Protein AF-A0A5K1FIF7-F1 (afdb_monomer_lite)

Foldseek 3Di:
DPPPPDDPVVVVVVCVVVVVVVVVVLVVLQVLQQVLVLLLVLLVCVVVVNNVCNVVPDRDDDDSVDSDPVVSVVSVVSSVVSVVVD

Sequence (86 aa):
PEKTTGTIKEQLAAIAPALEELWKQKQERIEEFADVQSQIQKICGEISGNLHISDQMETPKVDENDLSLKKLDEFHSQLQELQKEK

Radius of gyration: 19.74 Å; chains: 1; bounding box: 40×35×51 Å

pLDDT: mean 87.84, std 13.3, range [44.09, 98.12]

Structure (mmCIF, N/CA/C/O backbone):
data_AF-A0A5K1FIF7-F1
#
_entry.id   AF-A0A5K1FIF7-F1
#
loop_
_atom_site.group_PDB
_atom_site.id
_atom_site.type_symbol
_atom_site.label_atom_id
_atom_site.label_alt_id
_atom_site.label_comp_id
_atom_site.label_asym_id
_atom_site.label_entity_id
_atom_site.label_seq_id
_atom_site.pdbx_PDB_ins_code
_atom_site.Cartn_x
_atom_site.Cartn_y
_atom_site.Cartn_z
_atom_site.occupancy
_atom_site.B_iso_or_equiv
_atom_site.auth_seq_id
_atom_site.auth_comp_id
_atom_site.auth_asym_id
_atom_site.auth_atom_id
_atom_site.pdbx_PDB_model_num
ATOM 1 N N . PRO A 1 1 ? -17.452 21.384 20.905 1.00 44.09 1 PRO A N 1
ATOM 2 C CA . PRO A 1 1 ? -17.146 20.348 21.915 1.00 44.09 1 PRO A CA 1
ATOM 3 C C . PRO A 1 1 ? -18.120 19.175 21.778 1.00 44.09 1 PRO A C 1
ATOM 5 O O . PRO A 1 1 ? -19.279 19.299 22.171 1.00 44.09 1 PRO A O 1
ATOM 8 N N . GLU A 1 2 ? -17.673 18.074 21.174 1.00 50.59 2 GLU A N 1
ATOM 9 C CA . GLU A 1 2 ? -18.428 16.820 21.190 1.00 50.59 2 GLU A CA 1
ATOM 10 C C . GLU A 1 2 ? -18.536 16.349 22.639 1.00 50.59 2 GLU A C 1
ATOM 12 O O . GLU A 1 2 ? -17.565 15.934 23.266 1.00 50.59 2 GLU A O 1
ATOM 17 N N . LYS A 1 3 ? -19.724 16.516 23.219 1.00 58.03 3 LYS A N 1
ATOM 18 C CA . LYS A 1 3 ? -20.042 15.931 24.514 1.00 58.03 3 LYS A CA 1
ATOM 19 C C . LYS A 1 3 ? -20.390 14.477 24.237 1.00 58.03 3 LYS A C 1
ATOM 21 O O . LYS A 1 3 ? -21.499 14.200 23.798 1.00 58.03 3 LYS A O 1
ATOM 26 N N . THR A 1 4 ? -19.449 13.564 24.460 1.00 63.75 4 THR A N 1
ATOM 27 C CA . THR A 1 4 ? -19.711 12.120 24.431 1.00 63.75 4 THR A CA 1
ATOM 28 C C . THR A 1 4 ? -20.642 11.778 25.597 1.00 63.75 4 THR A C 1
ATOM 30 O O . THR A 1 4 ? -20.210 11.486 26.711 1.00 63.75 4 THR A O 1
ATOM 33 N N . THR A 1 5 ? -21.948 11.918 25.387 1.00 71.94 5 THR A N 1
ATOM 34 C CA . THR A 1 5 ? -22.968 11.525 26.358 1.00 71.94 5 THR A CA 1
ATOM 35 C C . THR A 1 5 ? -23.186 10.021 26.238 1.00 71.94 5 THR A C 1
ATOM 37 O O . THR A 1 5 ? -23.719 9.564 25.233 1.00 71.94 5 THR A O 1
ATOM 40 N N . GLY A 1 6 ? -22.740 9.256 27.233 1.00 78.00 6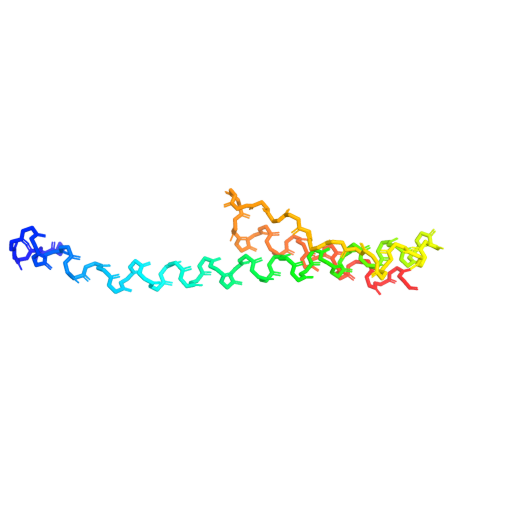 GLY A N 1
ATOM 41 C CA . GLY A 1 6 ? -22.885 7.799 27.269 1.00 78.00 6 GLY A CA 1
ATOM 42 C C . GLY A 1 6 ? -21.821 7.137 28.140 1.00 78.00 6 GLY A C 1
ATOM 43 O O . GLY A 1 6 ? -20.768 7.718 28.414 1.00 78.00 6 GLY A O 1
ATOM 44 N N . THR A 1 7 ? -22.095 5.919 28.589 1.00 90.94 7 THR A N 1
ATOM 45 C CA . THR A 1 7 ? -21.143 5.039 29.274 1.00 90.94 7 THR A CA 1
ATOM 46 C C . THR A 1 7 ? -19.939 4.723 28.381 1.00 90.94 7 THR A C 1
ATOM 48 O O . THR A 1 7 ? -20.017 4.795 27.156 1.00 90.94 7 THR A O 1
ATOM 51 N N . ILE A 1 8 ? -18.823 4.294 28.978 1.00 89.69 8 ILE A N 1
ATOM 52 C CA . ILE A 1 8 ? -17.624 3.854 28.235 1.00 89.69 8 ILE A CA 1
ATOM 53 C C . ILE A 1 8 ? -17.976 2.777 27.192 1.00 89.69 8 ILE A C 1
ATOM 55 O O . ILE A 1 8 ? -17.433 2.777 26.091 1.00 89.69 8 ILE A O 1
ATOM 59 N N . LYS A 1 9 ? -18.926 1.886 27.509 1.00 91.38 9 LYS A N 1
ATOM 60 C CA . LYS A 1 9 ? -19.400 0.838 26.595 1.00 91.38 9 LYS A CA 1
ATOM 61 C C . LYS A 1 9 ? -20.097 1.415 25.360 1.00 91.38 9 LYS A C 1
ATOM 63 O O . LYS A 1 9 ? -19.862 0.935 24.257 1.00 91.38 9 LYS A O 1
ATOM 68 N N . GLU A 1 10 ? -20.943 2.425 25.540 1.00 91.12 10 GLU A N 1
ATOM 69 C CA . GLU A 1 10 ? -21.641 3.092 24.432 1.00 91.12 10 GLU A CA 1
ATOM 70 C C . GLU A 1 10 ? -20.666 3.889 23.564 1.00 91.12 10 GLU A C 1
ATOM 72 O O . GLU A 1 10 ? -20.762 3.846 22.342 1.00 91.12 10 GLU A O 1
ATOM 77 N N . GLN A 1 11 ? -19.678 4.545 24.178 1.00 90.62 11 GLN A N 1
ATOM 78 C CA . GLN A 1 11 ? -18.622 5.245 23.444 1.00 90.62 11 GLN A CA 1
ATOM 79 C C . GLN A 1 11 ? -17.763 4.273 22.621 1.00 90.62 11 GLN A C 1
ATOM 81 O O . GLN A 1 11 ? -17.470 4.552 21.463 1.00 90.62 11 GLN A O 1
ATOM 86 N N . LEU A 1 12 ? -17.418 3.104 23.176 1.00 90.00 12 LEU A N 1
ATOM 87 C CA . LEU A 1 12 ? -16.686 2.059 22.452 1.00 90.00 12 LEU A CA 1
ATOM 88 C C . LEU A 1 12 ? -17.490 1.523 21.257 1.00 90.00 12 LEU A C 1
ATOM 90 O O . LEU A 1 12 ? -16.948 1.360 20.166 1.00 90.00 12 LEU A O 1
ATOM 94 N N . ALA A 1 13 ? -18.789 1.283 21.450 1.00 90.75 13 ALA A N 1
ATOM 95 C CA . ALA A 1 13 ? -19.675 0.846 20.375 1.00 90.75 13 ALA A CA 1
ATOM 96 C C . ALA A 1 13 ? -19.829 1.913 19.278 1.00 90.75 13 ALA A C 1
ATOM 98 O O . ALA A 1 13 ? -19.937 1.567 18.107 1.00 90.75 13 ALA A O 1
ATOM 99 N N . ALA A 1 14 ? -19.804 3.198 19.642 1.00 91.81 14 ALA A N 1
ATOM 100 C CA . ALA A 1 14 ? -19.910 4.298 18.688 1.00 91.81 14 ALA A CA 1
ATOM 101 C C . ALA A 1 14 ? -18.663 4.453 17.797 1.00 91.81 14 ALA A C 1
ATOM 103 O O . ALA A 1 14 ? -18.801 4.855 16.644 1.00 91.81 14 ALA A O 1
ATOM 104 N N . ILE A 1 15 ? -17.462 4.127 18.296 1.00 92.75 15 ILE A N 1
ATOM 105 C CA . ILE A 1 15 ? -16.217 4.232 17.511 1.00 92.75 15 ILE A CA 1
ATOM 106 C C . ILE A 1 15 ? -15.905 2.984 16.676 1.00 92.75 15 ILE A C 1
ATOM 108 O O . ILE A 1 15 ? -15.140 3.082 15.718 1.00 92.75 15 ILE A O 1
ATOM 112 N N . ALA A 1 16 ? -16.481 1.824 17.012 1.00 93.75 16 ALA A N 1
ATOM 113 C CA . ALA A 1 16 ? -16.198 0.563 16.324 1.00 93.75 16 ALA A CA 1
ATOM 114 C C . ALA A 1 16 ? -16.418 0.628 14.794 1.00 93.75 16 ALA A C 1
ATOM 116 O O . ALA A 1 16 ? -15.503 0.233 14.074 1.00 93.75 16 ALA A O 1
ATOM 117 N N . PRO A 1 17 ? -17.516 1.216 14.268 1.00 95.69 17 PRO A N 1
ATOM 118 C CA . PRO A 1 17 ? -17.716 1.320 12.819 1.00 95.69 17 PRO A CA 1
ATOM 119 C C . PRO A 1 17 ? -16.643 2.164 12.119 1.00 95.69 17 PRO A C 1
ATOM 121 O O . PRO A 1 17 ? -16.206 1.833 11.022 1.00 95.69 17 PRO A O 1
ATOM 124 N N . ALA A 1 18 ? -16.189 3.249 12.757 1.00 95.94 18 ALA A N 1
ATOM 125 C CA . ALA A 1 18 ? -15.137 4.095 12.198 1.00 95.94 18 ALA A CA 1
ATOM 126 C C . ALA A 1 18 ? -13.785 3.367 12.175 1.00 95.94 18 ALA A C 1
ATOM 128 O O . ALA A 1 18 ? -13.018 3.524 11.231 1.00 95.94 18 ALA A O 1
ATOM 129 N N . LEU A 1 19 ? -13.495 2.551 13.192 1.00 96.25 19 LEU A N 1
ATOM 130 C CA . LEU A 1 19 ? -12.277 1.746 13.234 1.00 96.25 19 LEU A CA 1
ATOM 131 C C . LEU A 1 19 ? -12.276 0.646 12.161 1.00 96.25 19 LEU A C 1
ATOM 133 O O . LEU A 1 19 ? -11.257 0.448 11.503 1.00 96.25 19 LEU A O 1
ATOM 137 N N . GLU A 1 20 ? -13.410 -0.029 11.958 1.00 97.12 20 GLU A N 1
ATOM 138 C CA . GLU A 1 20 ? -13.585 -1.024 10.890 1.00 97.12 20 GLU A CA 1
ATOM 139 C C . GLU A 1 20 ? -13.362 -0.408 9.503 1.00 97.12 20 GLU A C 1
ATOM 141 O O . GLU A 1 20 ? -12.625 -0.964 8.687 1.00 97.12 20 GLU A O 1
ATOM 146 N N . GLU A 1 21 ? -13.927 0.776 9.262 1.00 97.50 21 GLU A N 1
ATOM 147 C CA . GLU A 1 21 ? -13.719 1.516 8.017 1.00 97.50 21 GLU A CA 1
ATOM 148 C C . GLU A 1 21 ? -12.247 1.920 7.829 1.00 97.50 21 GLU A C 1
ATOM 150 O O . GLU A 1 21 ? -11.691 1.747 6.746 1.00 97.50 21 GLU A O 1
ATOM 155 N N . LEU A 1 22 ? -11.568 2.383 8.885 1.00 96.62 22 LEU A N 1
ATOM 156 C CA . LEU A 1 22 ? -10.142 2.721 8.816 1.00 96.62 22 LEU A CA 1
ATOM 157 C C . LEU A 1 22 ? -9.263 1.500 8.509 1.00 96.62 22 LEU A C 1
ATOM 159 O O . LEU A 1 22 ? -8.279 1.625 7.779 1.00 96.62 22 LEU A O 1
ATOM 163 N N . TRP A 1 23 ? -9.602 0.316 9.025 1.00 96.50 23 TRP A N 1
ATOM 164 C CA . TRP A 1 23 ? -8.900 -0.917 8.660 1.00 96.50 23 TRP A CA 1
ATOM 165 C C . TRP A 1 23 ? -9.124 -1.303 7.202 1.00 96.50 23 TRP A C 1
ATOM 167 O O . TRP A 1 23 ? -8.165 -1.689 6.533 1.00 96.50 23 TRP A O 1
ATOM 177 N N . LYS A 1 24 ? -10.351 -1.151 6.691 1.00 97.69 24 LYS A N 1
ATOM 178 C CA . LYS A 1 24 ? -10.655 -1.381 5.275 1.00 97.69 24 LYS A CA 1
ATOM 179 C C . LYS A 1 24 ? -9.857 -0.437 4.376 1.00 97.69 24 LYS A C 1
ATOM 181 O O . LYS A 1 24 ? -9.176 -0.899 3.469 1.00 97.69 24 LYS A O 1
ATOM 186 N N . GLN A 1 25 ? -9.856 0.858 4.685 1.00 96.88 25 GLN A N 1
ATOM 187 C CA . GLN A 1 25 ? -9.086 1.861 3.942 1.00 96.88 25 GLN A CA 1
ATOM 188 C C . GLN A 1 25 ? -7.580 1.590 3.991 1.00 96.88 25 GLN A C 1
ATOM 190 O O . GLN A 1 25 ? -6.887 1.754 2.988 1.00 96.88 25 GLN A O 1
ATOM 195 N N . LYS A 1 26 ? -7.058 1.146 5.144 1.00 96.62 26 LYS A N 1
ATOM 196 C CA . LYS A 1 26 ? -5.653 0.739 5.261 1.00 96.62 26 LYS A CA 1
ATOM 197 C C . LYS A 1 26 ? -5.343 -0.429 4.321 1.00 96.62 26 LYS A C 1
ATOM 199 O O . LYS A 1 26 ? -4.334 -0.382 3.627 1.00 96.62 26 LYS A O 1
ATOM 204 N N . GLN A 1 27 ? -6.196 -1.452 4.299 1.00 96.69 27 GLN A N 1
ATOM 205 C CA . GLN A 1 27 ? -6.010 -2.629 3.453 1.00 96.69 27 GLN A CA 1
ATOM 206 C C . GLN A 1 27 ? -6.054 -2.270 1.962 1.00 96.69 27 GLN A C 1
ATOM 208 O O . GLN A 1 27 ? -5.151 -2.650 1.223 1.00 96.69 27 GLN A O 1
ATOM 213 N N . GLU A 1 28 ? -7.037 -1.468 1.545 1.00 97.12 28 GLU A N 1
ATOM 214 C CA . GLU A 1 28 ? -7.132 -0.955 0.171 1.00 97.12 28 GLU A CA 1
ATOM 215 C C . GLU A 1 28 ? -5.866 -0.181 -0.222 1.00 97.12 28 GLU A C 1
ATOM 217 O O . GLU A 1 28 ? -5.323 -0.374 -1.309 1.00 97.12 28 GLU A O 1
ATOM 222 N N . ARG A 1 29 ? -5.331 0.645 0.687 1.00 97.19 29 ARG A N 1
ATOM 223 C CA . ARG A 1 29 ? -4.097 1.393 0.429 1.00 97.19 29 ARG A CA 1
ATOM 224 C C . ARG A 1 29 ? -2.874 0.483 0.311 1.00 97.19 29 ARG A C 1
ATOM 226 O O . ARG A 1 29 ? -2.007 0.753 -0.509 1.00 97.19 29 ARG A O 1
ATOM 233 N N . ILE A 1 30 ? -2.789 -0.595 1.090 1.00 96.56 30 ILE A N 1
ATOM 234 C CA . ILE A 1 30 ? -1.706 -1.585 0.956 1.00 96.56 30 ILE A CA 1
ATOM 235 C C . ILE A 1 30 ? -1.758 -2.256 -0.419 1.00 96.56 30 ILE A C 1
ATOM 237 O O . ILE A 1 30 ? -0.722 -2.400 -1.065 1.00 96.56 30 ILE A O 1
ATOM 241 N N . GLU A 1 31 ? -2.948 -2.639 -0.877 1.00 96.31 31 GLU A N 1
ATOM 242 C CA . GLU A 1 31 ? -3.139 -3.261 -2.193 1.00 96.31 31 GLU A CA 1
ATOM 243 C C . GLU A 1 31 ? -2.735 -2.314 -3.330 1.00 96.31 31 GLU A C 1
ATOM 245 O O . GLU A 1 31 ? -2.018 -2.721 -4.242 1.00 96.31 31 GLU A O 1
ATOM 250 N N . GLU A 1 32 ? -3.105 -1.036 -3.231 1.00 96.88 32 GLU A N 1
ATOM 251 C CA . GLU A 1 32 ? -2.719 0.006 -4.188 1.00 96.88 32 GLU A CA 1
ATOM 252 C C . GLU A 1 32 ? -1.192 0.189 -4.261 1.00 96.88 32 GLU A C 1
ATOM 254 O O . GLU A 1 32 ? -0.610 0.206 -5.346 1.00 96.88 32 GLU A O 1
ATOM 259 N N . PHE A 1 33 ? -0.511 0.245 -3.112 1.00 97.38 33 PHE A N 1
ATOM 260 C CA . PHE A 1 33 ? 0.953 0.304 -3.071 1.00 97.38 33 PHE A CA 1
ATOM 261 C C . PHE A 1 33 ? 1.601 -0.935 -3.699 1.00 97.38 33 PHE A C 1
ATOM 263 O O . PHE A 1 33 ? 2.560 -0.803 -4.465 1.00 97.38 33 PHE A O 1
ATOM 270 N N . ALA A 1 34 ? 1.095 -2.129 -3.379 1.00 95.50 34 ALA A N 1
ATOM 271 C CA . ALA A 1 34 ? 1.633 -3.381 -3.900 1.00 95.50 34 ALA A CA 1
ATOM 272 C C . ALA A 1 34 ? 1.526 -3.443 -5.430 1.00 95.50 34 ALA A C 1
ATOM 274 O O . ALA A 1 34 ? 2.482 -3.843 -6.099 1.00 95.50 34 ALA A O 1
ATOM 275 N N . ASP A 1 35 ? 0.393 -3.004 -5.981 1.00 95.62 35 ASP A N 1
ATOM 276 C CA . ASP A 1 35 ? 0.161 -2.960 -7.422 1.00 95.62 35 ASP A CA 1
ATOM 277 C C . ASP A 1 35 ? 1.148 -2.017 -8.128 1.00 95.62 35 ASP A C 1
ATOM 279 O O . ASP A 1 35 ? 1.881 -2.441 -9.025 1.00 95.62 35 ASP A O 1
ATOM 283 N N . VAL A 1 36 ? 1.260 -0.763 -7.673 1.00 96.19 36 VAL A N 1
ATOM 284 C CA . VAL A 1 36 ? 2.165 0.224 -8.290 1.00 96.19 36 VAL A CA 1
ATOM 285 C C . VAL A 1 36 ? 3.621 -0.237 -8.213 1.00 96.19 36 VAL A C 1
ATOM 287 O O . VAL A 1 36 ? 4.361 -0.154 -9.197 1.00 96.19 36 VAL A O 1
ATOM 290 N N . GLN A 1 37 ? 4.045 -0.775 -7.067 1.00 95.06 37 GLN A N 1
ATOM 291 C CA . GLN A 1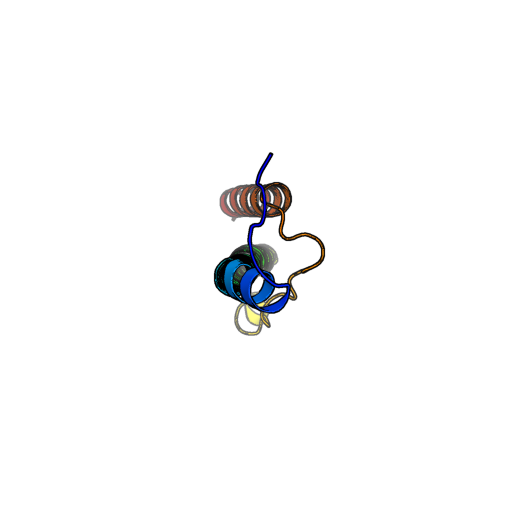 37 ? 5.399 -1.304 -6.907 1.00 95.06 37 GLN A CA 1
ATOM 292 C C . GLN A 1 37 ? 5.661 -2.513 -7.810 1.00 95.06 37 GLN A C 1
ATOM 294 O O . GLN A 1 37 ? 6.762 -2.630 -8.353 1.00 95.06 37 GLN A O 1
ATOM 299 N N . SER A 1 38 ? 4.668 -3.385 -8.011 1.00 93.19 38 SER A N 1
ATOM 300 C CA . SER A 1 38 ? 4.786 -4.541 -8.905 1.00 93.19 38 SER A CA 1
ATOM 301 C C . SER A 1 38 ? 4.955 -4.090 -10.356 1.00 93.19 38 SER A C 1
ATOM 303 O O . SER A 1 38 ? 5.833 -4.585 -11.066 1.00 93.19 38 SER A O 1
ATOM 305 N N . GLN A 1 39 ? 4.195 -3.077 -10.781 1.00 93.38 39 GLN A N 1
ATOM 306 C CA . GLN A 1 39 ? 4.335 -2.484 -12.111 1.00 93.38 39 GLN A CA 1
ATOM 307 C C . GLN A 1 39 ? 5.725 -1.864 -12.329 1.00 93.38 39 GLN A C 1
ATOM 309 O O . GLN A 1 39 ? 6.349 -2.110 -13.362 1.00 93.38 39 GLN A O 1
ATOM 314 N N . ILE A 1 40 ? 6.238 -1.107 -11.351 1.00 93.50 40 ILE A N 1
ATOM 315 C CA . ILE A 1 40 ? 7.595 -0.529 -11.391 1.00 93.50 40 ILE A CA 1
ATOM 316 C C . ILE A 1 40 ? 8.637 -1.635 -11.562 1.00 93.50 40 ILE A C 1
ATOM 318 O O . ILE A 1 40 ? 9.478 -1.586 -12.458 1.00 93.50 40 ILE A O 1
ATOM 322 N N . GLN A 1 41 ? 8.562 -2.651 -10.708 1.00 91.06 41 GLN A N 1
ATOM 323 C CA . GLN A 1 41 ? 9.468 -3.788 -10.708 1.00 91.06 41 GLN A CA 1
ATOM 324 C C . GLN A 1 41 ? 9.474 -4.534 -12.051 1.00 91.06 41 GLN A C 1
ATOM 326 O O . GLN A 1 41 ? 10.545 -4.818 -12.595 1.00 91.06 41 GLN A O 1
ATOM 331 N N . LYS A 1 42 ? 8.288 -4.772 -12.618 1.00 89.50 42 LYS A N 1
ATOM 332 C CA . LYS A 1 42 ? 8.119 -5.384 -13.935 1.00 89.50 42 LYS A CA 1
ATOM 333 C C . LYS A 1 42 ? 8.802 -4.575 -15.036 1.00 89.50 42 LYS A C 1
ATOM 335 O O . LYS A 1 42 ? 9.607 -5.130 -15.781 1.00 89.50 42 LYS A O 1
ATOM 340 N N . ILE A 1 43 ? 8.531 -3.272 -15.121 1.00 90.56 43 ILE A N 1
ATOM 341 C CA . ILE A 1 43 ? 9.110 -2.413 -16.165 1.00 90.56 43 ILE A CA 1
ATOM 342 C C . ILE A 1 43 ? 10.634 -2.336 -16.022 1.00 90.56 43 ILE A C 1
ATOM 344 O O . ILE A 1 43 ? 11.350 -2.470 -17.010 1.00 90.56 43 ILE A O 1
ATOM 348 N N . CYS A 1 44 ? 11.152 -2.216 -14.799 1.00 89.94 44 CYS A N 1
ATOM 349 C CA . CYS A 1 44 ? 12.594 -2.260 -14.549 1.00 89.94 44 CYS A CA 1
ATOM 350 C C . CYS A 1 44 ? 13.235 -3.573 -15.038 1.00 89.94 44 CYS A C 1
ATOM 352 O O . CYS A 1 44 ? 14.329 -3.555 -15.611 1.00 89.94 44 CYS A O 1
ATOM 354 N N . GLY A 1 45 ? 12.562 -4.711 -14.831 1.00 87.56 45 GLY A N 1
ATOM 355 C CA . GLY A 1 45 ? 12.998 -6.016 -15.333 1.00 87.56 45 GLY A CA 1
ATOM 356 C C . GLY A 1 45 ? 13.005 -6.093 -16.862 1.00 87.56 45 GLY A C 1
ATOM 357 O O . GLY A 1 45 ? 13.976 -6.582 -17.445 1.00 87.56 45 GLY A O 1
ATOM 358 N N . GLU A 1 46 ? 11.965 -5.560 -17.508 1.00 87.25 46 GLU A N 1
ATOM 359 C CA . GLU A 1 46 ? 11.853 -5.462 -18.970 1.00 87.25 46 GLU A CA 1
ATOM 360 C C . GLU A 1 46 ? 12.969 -4.589 -19.571 1.00 87.25 46 GLU A C 1
ATOM 362 O O . GLU A 1 46 ? 13.656 -5.035 -20.490 1.00 87.25 46 GLU A O 1
ATOM 367 N N . ILE A 1 47 ? 13.210 -3.396 -19.011 1.00 87.56 47 ILE A N 1
ATOM 368 C CA . ILE A 1 47 ? 14.272 -2.469 -19.449 1.00 87.56 47 ILE A CA 1
ATOM 369 C C . ILE A 1 47 ? 15.660 -3.105 -19.289 1.00 87.56 47 ILE A C 1
ATOM 371 O O . ILE A 1 47 ? 16.514 -2.982 -20.165 1.00 87.56 47 ILE A O 1
ATOM 375 N N . SER A 1 48 ? 15.885 -3.839 -18.196 1.00 86.06 48 SER A N 1
ATOM 376 C CA . SER A 1 48 ? 17.162 -4.520 -17.934 1.00 86.06 48 SER A CA 1
ATOM 377 C C . SER A 1 48 ? 17.384 -5.762 -18.815 1.00 86.06 48 SER A C 1
ATOM 379 O O . SER A 1 48 ? 18.411 -6.429 -18.684 1.00 86.06 48 SER A O 1
ATOM 381 N N . GLY A 1 49 ? 16.425 -6.116 -19.681 1.00 81.25 49 GLY A N 1
ATOM 382 C CA . GLY A 1 49 ? 16.476 -7.313 -20.524 1.00 81.25 49 GLY A CA 1
ATOM 383 C C . GLY A 1 49 ? 16.309 -8.625 -19.751 1.00 81.25 49 GLY A C 1
ATOM 384 O O . GLY A 1 49 ? 16.564 -9.699 -20.296 1.00 81.25 49 GLY A O 1
ATOM 385 N N . ASN A 1 50 ? 15.877 -8.567 -18.489 1.00 72.50 50 ASN A N 1
ATOM 386 C CA . ASN A 1 50 ? 15.737 -9.730 -17.623 1.00 72.50 50 ASN A CA 1
ATOM 387 C C . ASN A 1 50 ? 14.277 -10.202 -17.553 1.00 72.50 50 ASN A C 1
ATOM 389 O O . ASN A 1 50 ? 13.636 -10.170 -16.501 1.00 72.50 50 ASN A O 1
ATOM 393 N N . LEU A 1 51 ? 13.747 -10.651 -18.698 1.00 63.03 51 LEU A N 1
ATOM 394 C CA . LEU A 1 51 ? 12.353 -11.101 -18.819 1.00 63.03 51 LEU A CA 1
ATOM 395 C C . LEU A 1 51 ? 12.008 -12.274 -17.887 1.00 63.03 51 LEU A C 1
ATOM 397 O O . LEU A 1 51 ? 10.865 -12.393 -17.460 1.00 63.03 51 LEU A O 1
ATOM 401 N N . HIS A 1 52 ? 12.983 -13.117 -17.534 1.00 58.00 52 HIS A N 1
ATOM 402 C CA . HIS A 1 52 ? 12.752 -14.290 -16.685 1.00 58.00 52 HIS A CA 1
ATOM 403 C C . HIS A 1 52 ? 12.410 -13.918 -15.227 1.00 58.00 52 HIS A C 1
ATOM 405 O O . HIS A 1 52 ? 11.850 -14.737 -14.500 1.00 58.00 52 HIS A O 1
ATOM 411 N N . ILE A 1 53 ? 12.712 -12.688 -14.791 1.00 57.38 53 ILE A N 1
ATOM 412 C CA . ILE A 1 53 ? 12.318 -12.187 -13.464 1.00 57.38 53 ILE A CA 1
ATOM 413 C C . ILE A 1 53 ? 10.872 -11.673 -13.463 1.00 57.38 53 ILE A C 1
ATOM 415 O O . ILE A 1 53 ? 10.201 -11.783 -12.442 1.00 57.38 53 ILE A O 1
ATOM 419 N N . SER A 1 54 ? 10.358 -11.182 -14.598 1.00 57.06 54 SER A N 1
ATOM 420 C CA . SER A 1 54 ? 9.016 -10.584 -14.665 1.00 57.06 54 SER A CA 1
ATOM 421 C C . SER A 1 54 ? 7.889 -11.568 -14.330 1.00 57.06 54 SER A C 1
ATOM 423 O O . SER A 1 54 ? 6.879 -11.135 -13.787 1.00 57.06 54 SER A O 1
ATOM 425 N N . ASP A 1 55 ? 8.034 -12.856 -14.658 1.00 57.50 55 ASP A N 1
ATOM 426 C CA . ASP A 1 55 ? 7.008 -13.885 -14.398 1.00 57.50 55 ASP A CA 1
ATOM 427 C C . ASP A 1 55 ? 7.161 -14.564 -13.023 1.00 57.50 55 ASP A C 1
ATOM 429 O O . ASP A 1 55 ? 6.262 -15.277 -12.582 1.00 57.50 55 ASP A O 1
ATOM 433 N N . GLN A 1 56 ? 8.286 -14.352 -12.329 1.00 61.16 56 GLN A N 1
ATOM 434 C CA . GLN A 1 56 ? 8.562 -14.920 -10.998 1.00 61.16 56 GLN A CA 1
ATOM 435 C C . GLN A 1 56 ? 8.594 -13.860 -9.891 1.00 61.16 56 GLN A C 1
ATOM 437 O O . GLN A 1 56 ? 9.035 -14.143 -8.777 1.00 61.16 56 GLN A O 1
ATOM 442 N N . MET A 1 57 ? 8.171 -12.632 -10.192 1.00 64.44 57 MET A N 1
ATOM 443 C CA . MET A 1 57 ? 8.243 -11.531 -9.244 1.00 64.44 57 MET A CA 1
ATOM 444 C C . MET A 1 57 ? 7.197 -11.722 -8.147 1.00 64.44 57 MET A C 1
ATOM 446 O O . MET A 1 57 ? 5.996 -11.574 -8.365 1.00 64.44 57 MET A O 1
ATOM 450 N N . GLU A 1 58 ? 7.677 -12.107 -6.967 1.00 70.19 58 GLU A N 1
ATOM 451 C CA . GLU A 1 58 ? 6.879 -12.174 -5.750 1.00 70.19 58 GLU A CA 1
ATOM 452 C C . GLU A 1 58 ? 6.281 -10.790 -5.455 1.00 70.19 58 GLU A C 1
ATOM 454 O O . GLU A 1 58 ? 6.902 -9.764 -5.746 1.00 70.19 58 GLU A O 1
ATOM 459 N N . THR A 1 59 ? 5.067 -10.751 -4.898 1.00 77.12 59 THR A N 1
ATOM 460 C CA . THR A 1 59 ? 4.397 -9.487 -4.565 1.00 77.12 59 THR A CA 1
ATOM 461 C C . THR A 1 59 ? 5.323 -8.617 -3.715 1.00 77.12 59 THR A C 1
ATOM 463 O O . THR A 1 59 ? 5.810 -9.096 -2.682 1.00 77.12 59 THR A O 1
ATOM 466 N N . PRO A 1 60 ? 5.584 -7.360 -4.115 1.00 83.44 60 PRO A N 1
ATOM 467 C CA . PRO A 1 60 ? 6.510 -6.505 -3.396 1.00 83.44 60 PRO A CA 1
ATOM 468 C C . PRO A 1 60 ? 6.042 -6.307 -1.956 1.00 83.44 60 PRO A C 1
ATOM 470 O O . PRO A 1 60 ? 4.862 -6.091 -1.678 1.00 83.44 60 PRO A O 1
ATOM 473 N N . LYS A 1 61 ? 6.991 -6.384 -1.022 1.00 89.06 61 LYS A N 1
ATOM 474 C CA . LYS A 1 61 ? 6.721 -6.106 0.385 1.00 89.06 61 LYS A CA 1
ATOM 475 C C . LYS A 1 61 ? 6.474 -4.607 0.560 1.00 89.06 61 LYS A C 1
ATOM 477 O O . LYS A 1 61 ? 7.421 -3.822 0.528 1.00 89.06 61 LYS A O 1
ATOM 482 N N . VAL A 1 62 ? 5.215 -4.241 0.780 1.00 93.25 62 VAL A N 1
ATOM 483 C CA . VAL A 1 62 ? 4.799 -2.862 1.060 1.00 93.25 62 VAL A CA 1
ATOM 484 C C . VAL A 1 62 ? 5.309 -2.428 2.433 1.00 93.25 62 VAL A C 1
ATOM 486 O O . VAL A 1 62 ? 5.221 -3.173 3.412 1.00 93.25 62 VAL A O 1
ATOM 489 N N . ASP A 1 63 ? 5.845 -1.211 2.510 1.00 93.38 63 ASP A N 1
ATOM 490 C CA . ASP A 1 63 ? 6.194 -0.586 3.783 1.00 93.38 63 ASP A CA 1
ATOM 491 C C . ASP A 1 63 ? 4.943 0.010 4.438 1.00 93.38 63 ASP A C 1
ATOM 493 O O . ASP A 1 63 ? 4.531 1.130 4.150 1.00 93.38 63 ASP A O 1
ATOM 497 N N . GLU A 1 64 ? 4.333 -0.747 5.346 1.00 92.75 64 GLU A N 1
ATOM 498 C CA . GLU A 1 64 ? 3.145 -0.301 6.079 1.00 92.75 64 GLU A CA 1
ATOM 499 C C . GLU A 1 64 ? 3.411 0.854 7.066 1.00 92.75 64 GLU A C 1
ATOM 501 O O . GLU A 1 64 ? 2.454 1.394 7.627 1.00 92.75 64 GLU A O 1
ATOM 506 N N . ASN A 1 65 ? 4.674 1.247 7.299 1.00 95.44 65 ASN A N 1
ATOM 507 C CA . ASN A 1 65 ? 4.995 2.411 8.134 1.00 95.44 65 ASN A CA 1
ATOM 508 C C . ASN A 1 65 ? 4.681 3.743 7.432 1.00 95.44 65 ASN A C 1
ATOM 510 O O . ASN A 1 65 ? 4.480 4.746 8.119 1.00 95.44 65 ASN A O 1
ATOM 514 N N . ASP A 1 66 ? 4.623 3.764 6.094 1.00 96.31 66 ASP A N 1
ATOM 515 C CA . ASP A 1 66 ? 4.306 4.955 5.300 1.00 96.31 66 ASP A CA 1
ATOM 516 C C . ASP A 1 66 ? 3.338 4.631 4.150 1.00 96.31 66 ASP A C 1
ATOM 518 O O . ASP A 1 66 ? 3.723 4.448 2.997 1.00 96.31 66 ASP A O 1
ATOM 522 N N . LEU A 1 67 ? 2.043 4.614 4.480 1.00 96.50 67 LEU A N 1
ATOM 523 C CA . LEU A 1 67 ? 0.934 4.492 3.523 1.00 96.50 67 LEU A CA 1
ATOM 524 C C . LEU A 1 67 ? 0.365 5.865 3.113 1.00 96.50 67 LEU A C 1
ATOM 526 O O . LEU A 1 67 ? -0.815 5.993 2.762 1.00 96.50 67 LEU A O 1
ATOM 530 N N . SER A 1 68 ? 1.173 6.927 3.218 1.00 97.12 68 SER A N 1
ATOM 531 C CA . SER A 1 68 ? 0.725 8.280 2.896 1.00 97.12 68 SER A CA 1
ATOM 532 C C . SER A 1 68 ? 0.460 8.451 1.397 1.00 97.12 68 SER A C 1
ATOM 534 O O . SER A 1 68 ? 1.127 7.862 0.549 1.00 97.12 68 SER A O 1
ATOM 536 N N . LEU A 1 69 ? -0.495 9.322 1.055 1.00 96.38 69 LEU A N 1
ATOM 537 C CA . LEU A 1 69 ? -0.770 9.678 -0.344 1.00 96.38 69 LEU A CA 1
ATOM 538 C C . LEU A 1 69 ? 0.459 10.270 -1.035 1.00 96.38 69 LEU A C 1
ATOM 540 O O . LEU A 1 69 ? 0.718 9.969 -2.189 1.00 96.38 69 LEU A O 1
ATOM 544 N N . LYS A 1 70 ? 1.264 11.047 -0.301 1.00 97.81 70 LYS A N 1
ATOM 545 C CA . LYS A 1 70 ? 2.509 11.605 -0.829 1.00 97.81 70 LYS A CA 1
ATOM 546 C C . LYS A 1 70 ? 3.461 10.498 -1.290 1.00 97.81 70 LYS A C 1
ATOM 548 O O . LYS A 1 70 ? 4.023 10.596 -2.374 1.00 97.81 70 LYS A O 1
ATOM 553 N N . LYS A 1 71 ? 3.635 9.451 -0.478 1.00 97.81 71 LYS A N 1
ATOM 554 C CA . LYS A 1 71 ? 4.495 8.318 -0.824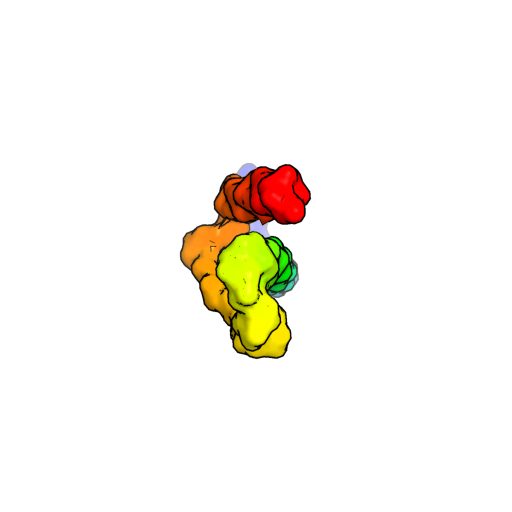 1.00 97.81 71 LYS A CA 1
ATOM 555 C C . LYS A 1 71 ? 3.958 7.547 -2.030 1.00 97.81 71 LYS A C 1
ATOM 557 O O . LYS A 1 71 ? 4.734 7.136 -2.889 1.00 97.81 71 LYS A O 1
ATOM 562 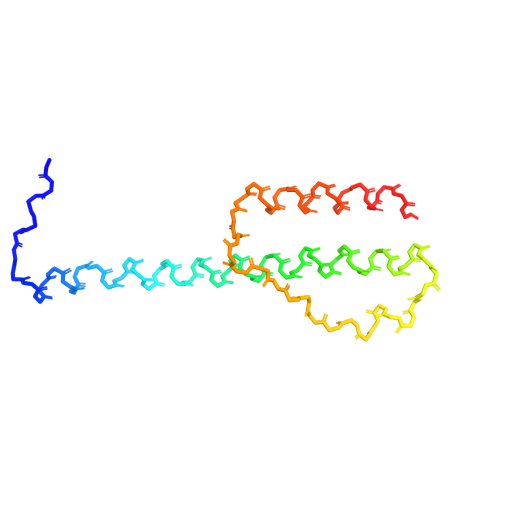N N . LEU A 1 72 ? 2.640 7.390 -2.115 1.00 97.50 72 LEU A N 1
ATOM 563 C CA . LEU A 1 72 ? 1.994 6.762 -3.262 1.00 97.50 72 LEU A CA 1
ATOM 564 C C . LEU A 1 72 ? 2.194 7.575 -4.555 1.00 97.50 72 LEU A C 1
ATOM 566 O O . LEU A 1 72 ? 2.575 7.013 -5.579 1.00 97.50 72 LEU A O 1
ATOM 570 N N . ASP A 1 73 ? 2.023 8.897 -4.495 1.00 98.06 73 ASP A N 1
ATOM 571 C CA . ASP A 1 73 ? 2.242 9.805 -5.629 1.00 98.06 73 ASP A CA 1
ATOM 572 C C . ASP A 1 73 ? 3.699 9.780 -6.121 1.00 98.06 73 ASP A C 1
ATOM 574 O O . ASP A 1 73 ? 3.956 9.864 -7.325 1.00 98.06 73 ASP A O 1
ATOM 578 N N . GLU A 1 74 ? 4.667 9.629 -5.209 1.00 98.12 74 GLU A N 1
ATOM 579 C CA . GLU A 1 74 ? 6.079 9.426 -5.560 1.00 98.12 74 GLU A CA 1
ATOM 580 C C . GLU A 1 74 ? 6.266 8.149 -6.397 1.00 98.12 74 GLU A C 1
ATOM 582 O O . GLU A 1 74 ? 6.940 8.188 -7.429 1.00 98.12 74 GLU A O 1
ATOM 587 N N . PHE A 1 75 ? 5.637 7.035 -6.006 1.00 97.75 75 PHE A N 1
ATOM 588 C CA . PHE A 1 75 ? 5.685 5.794 -6.786 1.00 97.75 75 PHE A CA 1
ATOM 589 C C . PHE A 1 75 ? 4.962 5.925 -8.130 1.00 97.75 75 PHE A C 1
ATOM 591 O O . PHE A 1 75 ? 5.485 5.469 -9.145 1.00 97.75 75 PHE A O 1
ATOM 598 N N . HIS A 1 76 ? 3.807 6.593 -8.186 1.00 98.12 76 HIS A N 1
ATOM 599 C CA . HIS A 1 76 ? 3.135 6.863 -9.461 1.00 98.12 76 HIS A CA 1
ATOM 600 C C . HIS A 1 76 ? 3.988 7.716 -10.401 1.00 98.12 76 HIS A C 1
ATOM 602 O O . HIS A 1 76 ? 4.047 7.435 -11.599 1.00 98.12 76 HIS A O 1
ATOM 608 N N . SER A 1 77 ? 4.676 8.725 -9.866 1.00 98.00 77 SER A N 1
ATOM 609 C CA . SER A 1 77 ? 5.585 9.571 -10.645 1.00 98.00 77 SER A CA 1
ATOM 610 C C . SER A 1 77 ? 6.742 8.747 -11.214 1.00 98.00 77 SER A C 1
ATOM 612 O O . SER A 1 77 ? 6.999 8.807 -12.415 1.00 98.00 77 SER A O 1
ATOM 614 N N . GLN A 1 78 ? 7.363 7.899 -10.386 1.00 97.06 78 GLN A N 1
ATOM 615 C CA . GLN A 1 78 ? 8.408 6.971 -10.824 1.00 97.06 78 GLN A CA 1
ATOM 616 C C . GLN A 1 78 ? 7.904 6.014 -11.914 1.00 97.06 78 GLN A C 1
ATOM 618 O O . GLN A 1 78 ? 8.573 5.813 -12.927 1.00 97.06 78 GLN A O 1
ATOM 623 N N . LEU A 1 79 ? 6.720 5.425 -11.726 1.00 96.50 79 LEU A N 1
ATOM 624 C CA . LEU A 1 79 ? 6.111 4.532 -12.708 1.00 96.50 79 LEU A CA 1
ATOM 625 C C . LEU A 1 79 ? 5.897 5.248 -14.050 1.00 96.50 79 LEU A C 1
ATOM 627 O O . LEU A 1 79 ? 6.200 4.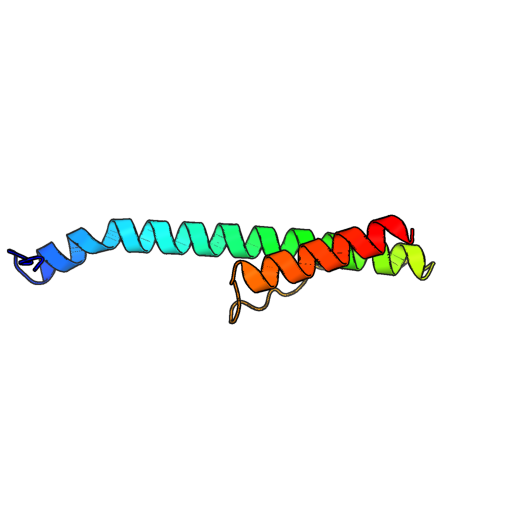690 -15.103 1.00 96.50 79 LEU A O 1
ATOM 631 N N . GLN A 1 80 ? 5.413 6.491 -14.017 1.00 97.31 80 GLN A N 1
ATOM 632 C CA . GLN A 1 80 ? 5.189 7.291 -15.217 1.00 97.31 80 GLN A CA 1
ATOM 633 C C . GLN A 1 80 ? 6.497 7.630 -15.949 1.00 97.31 80 GLN A C 1
ATOM 635 O O . GLN A 1 80 ? 6.507 7.699 -17.178 1.00 97.31 80 GLN A O 1
ATOM 640 N N . GLU A 1 81 ? 7.588 7.876 -15.224 1.00 96.56 81 GLU A N 1
ATOM 641 C CA . GLU A 1 81 ? 8.911 8.095 -15.819 1.00 96.56 81 GLU A CA 1
ATOM 642 C C . GLU A 1 81 ? 9.422 6.827 -16.507 1.00 96.56 81 GLU A C 1
ATOM 644 O O . GLU A 1 81 ? 9.732 6.872 -17.696 1.00 96.56 81 GLU A O 1
ATOM 649 N N . LEU A 1 82 ? 9.374 5.680 -15.823 1.00 94.81 82 LEU A N 1
ATOM 650 C CA . LEU A 1 82 ? 9.798 4.390 -16.379 1.00 94.81 82 LEU A CA 1
ATOM 651 C C . LEU A 1 82 ? 9.003 3.993 -17.630 1.00 94.81 82 LEU A C 1
ATOM 653 O O . LEU A 1 82 ? 9.561 3.476 -18.595 1.00 94.81 82 LEU A O 1
ATOM 657 N N . GLN A 1 83 ? 7.695 4.264 -17.650 1.00 92.06 83 GLN A N 1
ATOM 658 C CA . GLN A 1 83 ? 6.847 4.012 -18.819 1.00 92.06 83 GLN A CA 1
ATOM 659 C C . GLN A 1 83 ? 7.232 4.845 -20.051 1.00 92.06 83 GLN A C 1
ATOM 661 O O . GLN A 1 83 ? 6.886 4.452 -21.162 1.00 92.06 83 GLN A O 1
ATOM 666 N N . LYS A 1 84 ? 7.913 5.986 -19.879 1.00 93.06 84 LYS A N 1
ATOM 667 C CA . LYS A 1 84 ? 8.425 6.797 -20.998 1.00 93.06 84 LYS A CA 1
ATOM 668 C C . LYS A 1 84 ? 9.772 6.296 -21.519 1.00 93.06 84 LYS A C 1
ATOM 670 O O . LYS A 1 84 ? 10.124 6.624 -22.648 1.00 93.06 84 LYS A O 1
ATOM 675 N 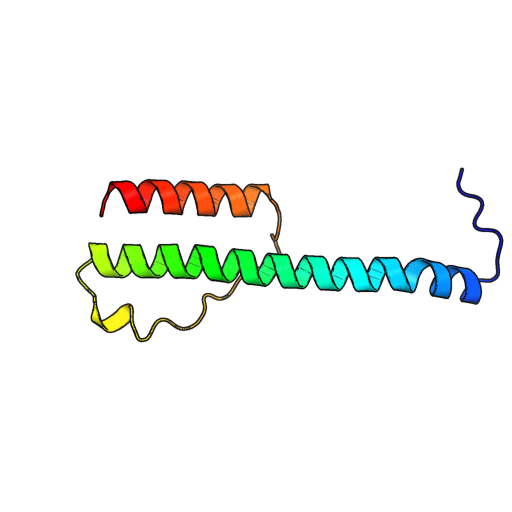N . GLU A 1 85 ? 10.534 5.588 -20.687 1.00 82.62 85 GLU A N 1
ATOM 676 C CA . GLU A 1 85 ? 11.872 5.080 -21.015 1.00 82.62 85 GLU A CA 1
ATOM 677 C C . GLU A 1 85 ? 11.855 3.693 -21.671 1.00 82.62 85 GLU A C 1
ATOM 679 O O . GLU A 1 85 ? 12.801 3.352 -22.381 1.00 82.62 85 GLU A O 1
ATOM 684 N N . LYS A 1 86 ? 10.801 2.906 -21.431 1.00 72.00 86 LYS A N 1
ATOM 685 C CA . LYS A 1 86 ? 10.541 1.623 -22.099 1.00 72.00 86 LYS A CA 1
ATOM 686 C C . LYS A 1 86 ? 10.287 1.793 -23.600 1.00 72.00 86 LYS A C 1
ATOM 688 O O . LYS A 1 86 ? 10.822 0.960 -24.367 1.00 72.00 86 LYS A O 1
#

Secondary structure (DSSP, 8-state):
-----S-HHHHHHHHHHHHHHHHHHHHHHHHHHHHHHHHHHHHHHHHTT-HHHHTS-PPP---TT---HHHHHHHHHHHHHHHHH-

InterPro domains:
  IPR007145 Microtubule-associated protein, MAP65/Ase1/PRC1 [PTHR19321] (2-86)

Organism: NCBI:txid210225